Protein AF-A0A1H9WMG4-F1 (afdb_monomer_lite)

Structure (mmCIF, N/CA/C/O backbone):
data_AF-A0A1H9WMG4-F1
#
_entry.id   AF-A0A1H9WMG4-F1
#
loop_
_atom_site.group_PDB
_atom_site.id
_atom_site.type_symbol
_atom_site.label_atom_id
_atom_site.label_alt_id
_atom_site.label_comp_id
_atom_site.label_asym_id
_atom_site.label_entity_id
_atom_site.label_seq_id
_atom_site.pdbx_PDB_ins_code
_atom_site.Cartn_x
_atom_site.Cartn_y
_atom_site.Cartn_z
_atom_site.occupancy
_atom_site.B_iso_or_equiv
_atom_site.auth_seq_id
_atom_site.auth_comp_id
_atom_site.auth_asym_id
_atom_site.auth_atom_id
_atom_site.pdbx_PDB_model_num
ATOM 1 N N . MET A 1 1 ? 0.863 -13.128 7.212 1.00 59.44 1 MET A N 1
ATOM 2 C CA . MET A 1 1 ? 1.499 -12.016 6.476 1.00 59.44 1 MET A CA 1
ATOM 3 C C . MET A 1 1 ? 0.631 -10.792 6.693 1.00 59.44 1 MET A C 1
ATOM 5 O O . MET A 1 1 ? -0.584 -10.940 6.672 1.00 59.44 1 MET A O 1
ATOM 9 N N . ASP A 1 2 ? 1.227 -9.647 6.999 1.00 87.25 2 ASP A 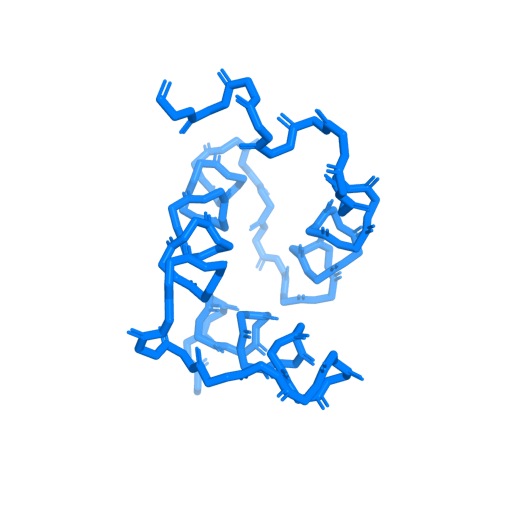N 1
ATOM 10 C CA . ASP A 1 2 ? 0.489 -8.417 7.288 1.00 87.25 2 ASP A CA 1
ATOM 11 C C . ASP A 1 2 ? -0.176 -7.843 6.015 1.00 87.25 2 ASP A C 1
ATOM 13 O O . ASP A 1 2 ? 0.349 -7.994 4.904 1.00 87.25 2 ASP A O 1
ATOM 17 N N . ILE A 1 3 ? -1.365 -7.254 6.172 1.00 88.94 3 ILE A N 1
ATOM 18 C CA . ILE A 1 3 ? -2.225 -6.798 5.066 1.00 88.94 3 ILE A CA 1
ATOM 19 C C . ILE A 1 3 ? -1.565 -5.639 4.303 1.00 88.94 3 ILE A C 1
ATOM 21 O O . ILE A 1 3 ? -1.529 -5.661 3.071 1.00 88.94 3 ILE A O 1
ATOM 25 N N . LEU A 1 4 ? -0.983 -4.677 5.029 1.00 90.50 4 LEU A N 1
ATOM 26 C CA . LEU A 1 4 ? -0.259 -3.541 4.450 1.00 90.50 4 LEU A CA 1
ATOM 27 C C . LEU A 1 4 ? 0.980 -4.033 3.714 1.00 90.50 4 LEU A C 1
ATOM 29 O O . LEU A 1 4 ? 1.219 -3.688 2.559 1.00 90.50 4 LEU A O 1
ATOM 33 N N . THR A 1 5 ? 1.734 -4.908 4.375 1.00 90.75 5 THR A N 1
ATOM 34 C CA . THR A 1 5 ? 2.974 -5.453 3.823 1.00 90.75 5 THR A CA 1
ATOM 35 C C . THR A 1 5 ? 2.711 -6.195 2.512 1.00 90.75 5 THR A C 1
ATOM 37 O O . THR A 1 5 ? 3.433 -5.992 1.543 1.00 90.75 5 THR A O 1
ATOM 40 N N . SER A 1 6 ? 1.645 -6.999 2.437 1.00 91.50 6 SER A N 1
ATOM 41 C CA . SER A 1 6 ? 1.284 -7.729 1.213 1.00 91.50 6 SER A CA 1
ATOM 42 C C . SER A 1 6 ? 0.934 -6.794 0.052 1.00 91.50 6 SER A C 1
ATOM 44 O O . SER A 1 6 ? 1.433 -6.989 -1.055 1.00 91.50 6 SER A O 1
ATOM 46 N N . ALA A 1 7 ? 0.124 -5.760 0.301 1.00 92.50 7 ALA A N 1
ATOM 47 C CA . ALA A 1 7 ? -0.296 -4.808 -0.727 1.00 92.50 7 ALA A CA 1
ATOM 48 C C . ALA A 1 7 ? 0.876 -3.962 -1.251 1.00 92.50 7 ALA A C 1
ATOM 50 O O . ALA A 1 7 ? 1.060 -3.827 -2.461 1.00 92.50 7 ALA A O 1
ATOM 51 N N . VAL A 1 8 ? 1.711 -3.444 -0.345 1.00 90.56 8 VAL A N 1
ATOM 52 C CA . VAL A 1 8 ? 2.867 -2.610 -0.704 1.00 90.56 8 VAL A CA 1
ATOM 53 C C . VAL A 1 8 ? 3.923 -3.431 -1.447 1.00 90.56 8 VAL A C 1
ATOM 55 O O . VAL A 1 8 ? 4.477 -2.956 -2.440 1.00 90.56 8 VAL A O 1
ATOM 58 N N . PHE A 1 9 ? 4.183 -4.676 -1.025 1.00 90.44 9 PHE A N 1
ATOM 59 C CA . PHE A 1 9 ? 5.096 -5.561 -1.753 1.00 90.44 9 PHE A CA 1
ATOM 60 C C . PHE A 1 9 ? 4.579 -5.906 -3.149 1.00 90.44 9 PHE A C 1
ATOM 62 O O . PHE A 1 9 ? 5.367 -5.870 -4.091 1.00 90.44 9 PHE A O 1
ATOM 69 N N . ALA A 1 10 ? 3.285 -6.205 -3.298 1.00 91.19 10 ALA A N 1
ATOM 70 C CA . ALA A 1 10 ? 2.688 -6.475 -4.604 1.00 91.19 10 ALA A CA 1
ATOM 71 C C . ALA A 1 10 ? 2.822 -5.264 -5.543 1.00 91.19 10 ALA A C 1
ATOM 73 O O . ALA A 1 10 ? 3.276 -5.413 -6.677 1.00 91.19 10 ALA A O 1
ATOM 74 N N . TRP A 1 11 ? 2.537 -4.057 -5.045 1.00 89.75 11 TRP A N 1
ATOM 75 C CA . TRP A 1 11 ? 2.681 -2.811 -5.805 1.00 89.75 11 TRP A CA 1
ATOM 76 C C . TRP A 1 11 ? 4.136 -2.535 -6.212 1.00 89.75 11 TRP A C 1
ATOM 78 O O . TRP A 1 11 ? 4.426 -2.198 -7.363 1.00 89.75 11 TRP A O 1
ATOM 88 N N . CYS A 1 12 ? 5.081 -2.743 -5.290 1.00 90.00 12 CYS A N 1
ATOM 89 C CA . CYS A 1 12 ? 6.510 -2.602 -5.571 1.00 90.00 12 CYS A CA 1
ATOM 90 C C . CYS A 1 12 ? 6.994 -3.626 -6.609 1.00 90.00 12 CYS A C 1
ATOM 92 O O . CYS A 1 12 ? 7.745 -3.273 -7.521 1.00 90.00 12 CYS A O 1
ATOM 94 N N . ALA A 1 13 ? 6.558 -4.883 -6.490 1.00 90.69 13 ALA A N 1
ATOM 95 C CA . ALA A 1 13 ? 6.932 -5.964 -7.396 1.00 90.69 13 ALA A CA 1
ATOM 96 C C . ALA A 1 13 ? 6.416 -5.722 -8.821 1.00 90.69 13 ALA A C 1
ATOM 98 O O . ALA A 1 13 ? 7.177 -5.882 -9.776 1.00 90.69 13 ALA A O 1
ATOM 99 N N . GLU A 1 14 ? 5.167 -5.273 -8.961 1.00 89.50 14 GLU A N 1
ATOM 100 C CA . GLU A 1 14 ? 4.560 -4.938 -10.252 1.00 89.50 14 GLU A CA 1
ATOM 101 C C . GLU A 1 14 ? 5.334 -3.830 -10.980 1.00 89.50 14 GLU A C 1
ATOM 103 O O . GLU A 1 14 ? 5.622 -3.936 -12.172 1.00 89.50 14 GLU A O 1
ATOM 108 N N . ARG A 1 15 ? 5.753 -2.791 -10.248 1.00 85.25 15 ARG A N 1
ATOM 109 C CA . ARG A 1 15 ? 6.456 -1.627 -10.813 1.00 85.25 15 ARG A CA 1
ATOM 110 C C . ARG A 1 15 ? 7.973 -1.778 -10.876 1.00 85.25 15 ARG A C 1
ATOM 112 O O . ARG A 1 15 ? 8.652 -0.871 -11.352 1.00 85.25 15 ARG A O 1
ATOM 119 N N . ARG A 1 16 ? 8.518 -2.906 -10.401 1.00 87.44 16 ARG A N 1
ATOM 120 C CA . ARG A 1 16 ? 9.966 -3.133 -10.214 1.00 87.44 16 ARG A CA 1
ATOM 121 C C . ARG A 1 16 ? 10.636 -2.018 -9.401 1.00 87.44 16 ARG A C 1
ATOM 123 O O . ARG A 1 16 ? 11.780 -1.642 -9.653 1.00 87.44 16 ARG A O 1
ATOM 130 N N . ILE A 1 17 ? 9.910 -1.492 -8.420 1.00 85.62 17 ILE A N 1
ATOM 131 C CA . ILE A 1 17 ? 10.366 -0.438 -7.518 1.00 85.62 17 ILE A CA 1
ATOM 132 C C . ILE A 1 17 ? 10.858 -1.088 -6.225 1.00 85.62 17 ILE A C 1
ATOM 134 O O . ILE A 1 17 ? 10.227 -1.990 -5.680 1.00 85.62 17 ILE A O 1
ATOM 138 N N . GLY A 1 18 ? 11.997 -0.630 -5.707 1.00 84.50 18 GLY A N 1
ATOM 139 C CA . GLY A 1 18 ? 12.462 -1.065 -4.393 1.00 84.50 18 GLY A CA 1
ATOM 140 C C . GLY A 1 18 ? 11.633 -0.424 -3.280 1.00 84.50 18 GLY A C 1
ATOM 141 O O . GLY A 1 18 ? 11.421 0.787 -3.296 1.00 84.50 18 GLY A O 1
ATOM 142 N N . LEU A 1 19 ? 11.254 -1.195 -2.257 1.00 81.75 19 LEU A N 1
ATOM 143 C CA . LEU A 1 19 ? 10.536 -0.682 -1.078 1.00 81.75 19 LEU A CA 1
ATOM 144 C C . LEU A 1 19 ? 11.257 0.506 -0.408 1.00 81.75 19 LEU A C 1
ATOM 146 O O . LEU A 1 19 ? 10.628 1.408 0.126 1.00 81.75 19 LEU A O 1
ATOM 150 N N . ARG A 1 20 ? 12.594 0.525 -0.476 1.00 84.56 20 ARG A N 1
ATOM 151 C CA . ARG A 1 20 ? 13.455 1.578 0.094 1.00 84.56 20 ARG A CA 1
ATOM 152 C C . ARG A 1 20 ? 13.552 2.849 -0.759 1.00 84.56 20 ARG A C 1
ATOM 154 O O . ARG A 1 20 ? 14.302 3.753 -0.407 1.00 84.56 20 ARG A O 1
ATOM 161 N N . THR A 1 21 ? 12.873 2.905 -1.899 1.00 87.31 21 THR A N 1
ATOM 162 C CA . THR A 1 21 ? 12.824 4.110 -2.737 1.00 87.31 21 THR A CA 1
ATOM 163 C C . THR A 1 21 ? 11.752 5.068 -2.225 1.00 87.31 21 THR A C 1
ATOM 165 O O . THR A 1 21 ? 10.824 4.651 -1.536 1.00 87.31 21 THR A O 1
ATOM 168 N N . GLN A 1 22 ? 11.828 6.342 -2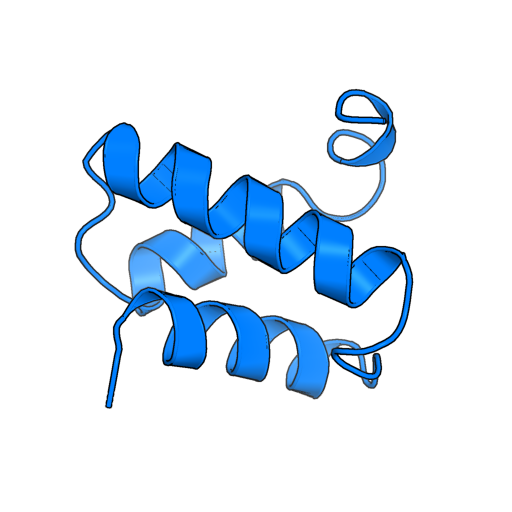.613 1.00 85.62 22 GLN A N 1
ATOM 169 C CA . GLN A 1 22 ? 10.801 7.331 -2.270 1.00 85.62 22 GLN A CA 1
ATOM 170 C C . GLN A 1 22 ? 9.395 6.890 -2.710 1.00 85.62 22 GLN A C 1
ATOM 172 O O . GLN A 1 22 ? 8.437 7.066 -1.966 1.00 85.62 22 GLN A O 1
ATOM 177 N N . ALA A 1 23 ? 9.279 6.248 -3.875 1.00 85.50 23 ALA A N 1
ATOM 178 C CA . ALA A 1 23 ? 8.017 5.697 -4.358 1.00 85.50 23 ALA A CA 1
ATOM 179 C C . ALA A 1 23 ? 7.504 4.541 -3.479 1.00 85.50 23 ALA A C 1
ATOM 181 O O . ALA A 1 23 ? 6.318 4.486 -3.175 1.00 85.50 23 ALA A O 1
ATOM 182 N N . GLY A 1 24 ? 8.392 3.649 -3.024 1.00 88.06 24 GLY A N 1
ATOM 183 C CA . GLY A 1 24 ? 8.032 2.568 -2.101 1.00 88.06 24 GLY A CA 1
ATOM 184 C C . GLY A 1 24 ? 7.586 3.078 -0.726 1.00 88.06 24 GLY A C 1
ATOM 185 O O . GLY A 1 24 ? 6.603 2.586 -0.179 1.00 88.06 24 GLY A O 1
ATOM 186 N N . VAL A 1 25 ? 8.260 4.105 -0.198 1.00 88.25 25 VAL A N 1
ATOM 187 C CA . VAL A 1 25 ? 7.882 4.755 1.068 1.00 88.25 25 VAL A CA 1
ATOM 188 C C . VAL A 1 25 ? 6.548 5.494 0.933 1.00 88.25 25 VAL A C 1
ATOM 190 O O . VAL A 1 25 ? 5.694 5.351 1.801 1.00 88.25 25 VAL A O 1
ATOM 193 N N . SER A 1 26 ? 6.329 6.219 -0.169 1.00 88.50 26 SER A N 1
ATOM 194 C CA . SER A 1 26 ? 5.054 6.893 -0.448 1.00 88.50 26 SER A CA 1
ATOM 195 C C . SER A 1 26 ? 3.899 5.889 -0.545 1.00 88.50 26 SER A C 1
ATOM 197 O O . SER A 1 26 ? 2.890 6.057 0.134 1.00 88.50 26 SER A O 1
ATOM 199 N N . ALA A 1 27 ? 4.086 4.778 -1.266 1.00 88.56 27 ALA A N 1
ATOM 200 C CA . ALA A 1 27 ? 3.097 3.704 -1.331 1.00 88.56 27 ALA A CA 1
ATOM 201 C C . ALA A 1 27 ? 2.809 3.079 0.045 1.00 88.56 27 ALA A C 1
ATOM 203 O O . ALA A 1 27 ? 1.658 2.769 0.344 1.00 88.56 27 ALA A O 1
ATOM 204 N N . ALA A 1 28 ? 3.823 2.920 0.902 1.00 90.44 28 ALA A N 1
ATOM 205 C CA . ALA A 1 28 ? 3.629 2.432 2.266 1.00 90.44 28 ALA A CA 1
ATOM 206 C C . ALA A 1 28 ? 2.795 3.403 3.116 1.00 90.44 28 ALA A C 1
ATOM 208 O O . ALA A 1 28 ? 1.854 2.967 3.777 1.00 90.44 28 ALA A O 1
ATOM 209 N N . SER A 1 29 ? 3.089 4.705 3.060 1.00 90.38 29 SER A N 1
ATOM 210 C CA . SER A 1 29 ? 2.304 5.734 3.753 1.00 90.38 29 SER A CA 1
ATOM 211 C C . SER A 1 29 ? 0.852 5.761 3.275 1.00 90.38 29 SER A C 1
ATOM 213 O O . SER A 1 29 ? -0.064 5.680 4.089 1.00 90.38 29 SER A O 1
ATOM 21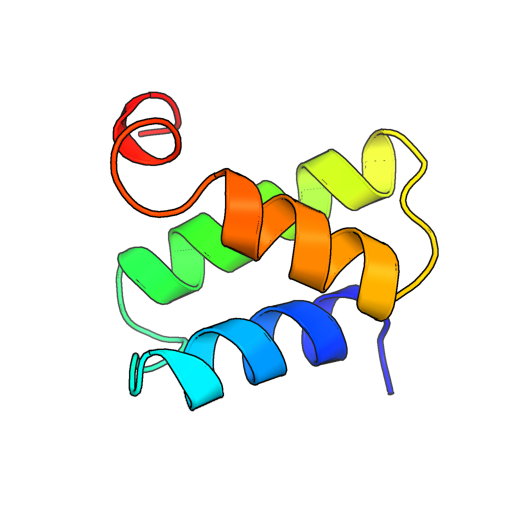5 N N . THR A 1 30 ? 0.625 5.760 1.959 1.00 90.06 30 THR A N 1
ATOM 216 C CA . THR A 1 30 ? -0.727 5.714 1.386 1.00 90.06 30 THR A CA 1
ATOM 217 C C . THR A 1 30 ? -1.476 4.440 1.786 1.00 90.06 30 THR A C 1
ATOM 219 O O . THR A 1 30 ? -2.671 4.486 2.072 1.00 90.06 30 THR A O 1
ATOM 222 N N . ALA A 1 31 ? -0.793 3.292 1.851 1.00 90.94 31 ALA A N 1
ATOM 223 C CA . ALA A 1 31 ? -1.403 2.045 2.302 1.00 90.94 31 ALA A CA 1
ATOM 224 C C . ALA A 1 31 ? -1.891 2.138 3.757 1.00 90.94 31 ALA A C 1
ATOM 226 O O . ALA A 1 31 ? -2.973 1.638 4.065 1.00 90.94 31 ALA A O 1
ATOM 227 N N . ILE A 1 32 ? -1.125 2.793 4.638 1.00 91.25 32 ILE A N 1
ATOM 228 C CA . ILE A 1 32 ? -1.514 3.021 6.038 1.00 91.25 32 ILE A CA 1
ATOM 229 C C . ILE A 1 32 ? -2.784 3.872 6.099 1.00 91.25 32 ILE A C 1
ATOM 231 O O . ILE A 1 32 ? -3.755 3.464 6.733 1.00 91.25 32 ILE A O 1
ATOM 235 N N . GLU A 1 33 ? -2.831 4.991 5.376 1.00 91.50 33 GLU A N 1
ATOM 236 C CA . GLU A 1 33 ? -4.015 5.858 5.350 1.00 91.50 33 GLU A CA 1
ATOM 237 C C . GLU A 1 33 ? -5.262 5.137 4.829 1.00 91.50 33 GLU A C 1
ATOM 239 O O . GLU A 1 33 ? -6.361 5.284 5.365 1.00 91.50 33 GLU A O 1
ATOM 244 N N . LEU A 1 34 ? -5.110 4.329 3.780 1.00 90.25 34 LEU A N 1
ATOM 245 C CA . LEU A 1 34 ? -6.200 3.520 3.246 1.00 90.25 34 LEU A CA 1
ATOM 246 C C . LEU A 1 34 ? -6.673 2.486 4.275 1.00 90.25 34 LEU A C 1
ATOM 248 O O . LEU A 1 34 ? -7.875 2.290 4.455 1.00 90.25 34 LEU A O 1
ATOM 252 N N . PHE A 1 35 ? -5.757 1.853 5.001 1.00 90.44 35 PHE A N 1
ATOM 253 C CA . PHE A 1 35 ? -6.121 0.912 6.053 1.00 90.44 35 PHE A CA 1
ATOM 254 C C . PHE A 1 35 ? -6.908 1.594 7.180 1.00 90.44 35 PHE A C 1
ATOM 256 O O . PHE A 1 35 ? -7.941 1.071 7.607 1.00 90.44 35 PHE A O 1
ATOM 263 N N . GLU A 1 36 ? -6.501 2.800 7.587 1.00 90.06 36 GLU A N 1
ATOM 264 C CA . GLU A 1 36 ? -7.242 3.623 8.552 1.00 90.06 36 GLU A CA 1
ATOM 265 C C . GLU A 1 36 ? -8.620 4.056 8.026 1.00 90.06 36 GLU A C 1
ATOM 267 O O . GLU A 1 36 ? -9.590 4.096 8.784 1.00 90.06 36 GLU A O 1
ATOM 272 N N . ARG A 1 37 ? -8.757 4.278 6.712 1.00 89.56 37 ARG A N 1
ATOM 273 C CA . ARG A 1 37 ? -10.047 4.536 6.043 1.00 89.56 37 ARG A CA 1
ATOM 274 C C . ARG A 1 37 ? -10.955 3.305 5.941 1.00 89.56 37 ARG A C 1
ATOM 276 O O . ARG A 1 37 ? -12.09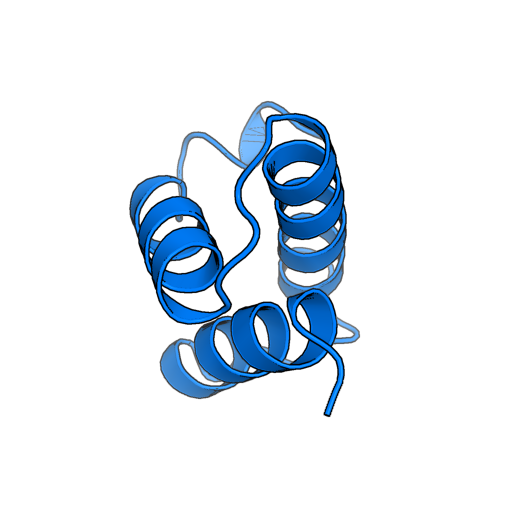0 3.429 5.484 1.00 89.56 37 ARG A O 1
ATOM 283 N N . GLY A 1 38 ? -10.494 2.129 6.369 1.00 90.19 38 GLY A N 1
ATOM 284 C CA . GLY A 1 38 ? -11.294 0.904 6.437 1.00 90.19 38 GLY A CA 1
ATOM 285 C C . GLY A 1 38 ? -10.972 -0.142 5.370 1.00 90.19 38 GLY A C 1
ATOM 286 O O . GLY A 1 38 ? -11.665 -1.160 5.298 1.00 90.19 38 GLY A O 1
ATOM 287 N N . TYR A 1 39 ? -9.918 0.049 4.572 1.00 89.56 39 TYR A N 1
ATOM 288 C CA . TYR A 1 39 ? -9.460 -0.956 3.613 1.00 89.56 39 TYR A CA 1
ATOM 289 C C . TYR A 1 39 ? -8.739 -2.090 4.351 1.00 89.56 39 TYR A C 1
ATOM 291 O O . TYR A 1 39 ? -7.543 -2.037 4.616 1.00 89.56 39 TYR A O 1
ATOM 299 N N . ARG A 1 40 ? -9.487 -3.138 4.707 1.00 87.94 40 ARG A N 1
ATOM 300 C CA . ARG A 1 40 ? -8.990 -4.261 5.525 1.00 87.94 40 ARG A CA 1
ATOM 301 C C . ARG A 1 40 ? -8.539 -5.480 4.726 1.0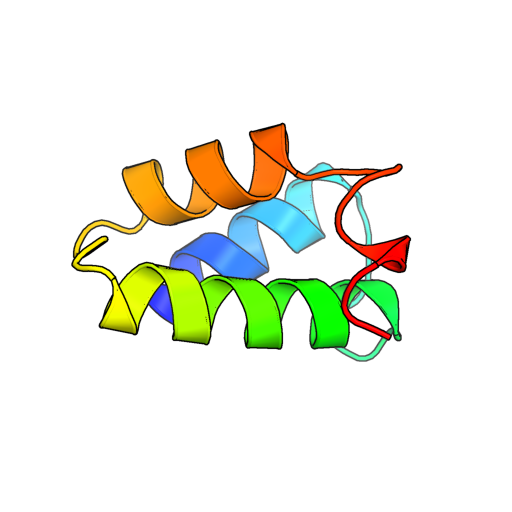0 87.94 40 ARG A C 1
ATOM 303 O O . ARG A 1 40 ? -8.279 -6.524 5.316 1.00 87.94 40 ARG A O 1
ATOM 310 N N . THR A 1 41 ? -8.465 -5.386 3.402 1.00 90.38 41 THR A N 1
ATOM 311 C CA . THR A 1 41 ? -8.020 -6.497 2.557 1.00 90.38 41 THR A CA 1
ATOM 312 C C . THR A 1 41 ? -6.817 -6.086 1.714 1.00 90.38 41 THR A C 1
ATOM 314 O O . THR A 1 41 ? -6.751 -4.946 1.247 1.00 90.38 41 THR A O 1
ATOM 317 N N . PRO A 1 42 ? -5.854 -7.002 1.507 1.00 87.69 42 PRO A N 1
ATOM 318 C CA . PRO A 1 42 ? -4.646 -6.700 0.744 1.00 87.69 42 PRO A CA 1
ATOM 319 C C . PRO A 1 42 ? -4.964 -6.387 -0.721 1.00 87.69 42 PRO A C 1
ATOM 321 O O . PRO A 1 42 ? -4.326 -5.519 -1.300 1.00 87.69 42 PRO A O 1
ATOM 324 N N . ASP A 1 43 ? -5.985 -7.031 -1.290 1.00 89.94 43 ASP A N 1
ATOM 325 C CA . ASP A 1 43 ? -6.444 -6.779 -2.658 1.00 89.94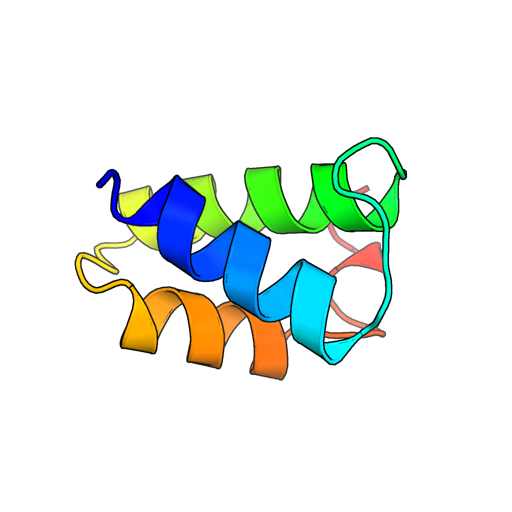 43 ASP A CA 1
ATOM 326 C C . ASP A 1 43 ? -7.049 -5.375 -2.817 1.00 89.94 43 ASP A C 1
ATOM 328 O O . ASP A 1 43 ? -6.671 -4.639 -3.723 1.00 89.94 43 ASP A O 1
ATOM 332 N N . ALA A 1 44 ? -7.900 -4.942 -1.877 1.00 89.44 44 ALA A N 1
ATOM 333 C CA . ALA A 1 44 ? -8.493 -3.607 -1.932 1.00 89.44 44 ALA A CA 1
ATOM 334 C C . ALA A 1 44 ? -7.439 -2.507 -1.743 1.00 89.44 44 ALA A C 1
ATOM 336 O O . ALA A 1 44 ? -7.492 -1.483 -2.421 1.00 89.44 44 ALA A O 1
ATOM 337 N N . LEU A 1 45 ? -6.463 -2.728 -0.856 1.00 90.75 45 LEU A N 1
ATOM 338 C CA . LEU A 1 45 ? -5.318 -1.830 -0.693 1.00 90.75 45 LEU A CA 1
ATOM 339 C C . LEU A 1 45 ? -4.460 -1.774 -1.951 1.00 90.75 45 LEU A C 1
ATOM 341 O O . LEU A 1 45 ? -4.114 -0.688 -2.400 1.00 90.75 45 LEU A O 1
ATOM 345 N N . PHE A 1 46 ? -4.138 -2.927 -2.534 1.00 90.06 46 PHE A N 1
ATOM 346 C CA . PHE A 1 46 ? -3.368 -3.002 -3.769 1.00 90.06 46 PHE A CA 1
ATOM 347 C C . PHE A 1 46 ? -4.086 -2.289 -4.921 1.00 90.06 46 PHE A C 1
ATOM 349 O O . PHE A 1 46 ? -3.477 -1.471 -5.605 1.00 90.06 46 PHE A O 1
ATOM 356 N N . HIS A 1 47 ? -5.389 -2.522 -5.089 1.00 89.38 47 HIS A N 1
ATOM 357 C CA . HIS A 1 47 ? -6.195 -1.872 -6.119 1.00 89.38 47 HIS A CA 1
ATOM 358 C C . HIS A 1 47 ? -6.263 -0.352 -5.921 1.00 89.38 47 HIS A C 1
ATOM 360 O O . HIS A 1 47 ? -6.097 0.407 -6.875 1.00 89.38 47 HIS A O 1
ATOM 366 N N . ALA A 1 48 ? -6.446 0.104 -4.680 1.00 89.88 48 ALA A N 1
ATOM 367 C CA . ALA A 1 48 ? -6.445 1.524 -4.348 1.00 89.88 48 ALA A CA 1
ATOM 368 C C . ALA A 1 48 ? -5.072 2.174 -4.601 1.00 89.88 48 ALA A C 1
ATOM 370 O O . ALA A 1 48 ? -4.998 3.224 -5.234 1.00 89.88 48 ALA A O 1
ATOM 371 N N . LEU A 1 49 ? -3.974 1.525 -4.200 1.00 88.12 49 LEU A N 1
ATOM 372 C CA . LEU A 1 49 ? -2.607 1.973 -4.501 1.00 88.12 49 LEU A CA 1
ATOM 373 C C . LEU A 1 49 ? -2.342 2.033 -6.010 1.00 88.12 49 LEU A C 1
ATOM 375 O O . LEU A 1 49 ? -1.726 2.979 -6.504 1.00 88.12 49 LEU A O 1
ATOM 379 N N . HIS A 1 50 ? -2.816 1.036 -6.756 1.00 86.00 50 HIS A N 1
ATOM 380 C CA . HIS A 1 50 ? -2.696 0.996 -8.207 1.00 86.00 50 HIS A CA 1
ATOM 381 C C . HIS A 1 50 ? -3.470 2.148 -8.869 1.00 86.00 50 HIS A C 1
ATOM 383 O O . HIS A 1 50 ? -2.938 2.802 -9.765 1.00 86.00 50 HIS A O 1
ATOM 389 N N . GLY A 1 51 ? -4.675 2.460 -8.380 1.00 82.38 51 GLY A N 1
ATOM 390 C CA . GLY A 1 51 ? -5.481 3.592 -8.850 1.00 82.38 51 GLY A CA 1
ATOM 391 C C . GLY A 1 51 ? -4.823 4.960 -8.631 1.00 82.38 51 GLY A C 1
ATOM 392 O O . GLY A 1 51 ? -4.913 5.824 -9.494 1.00 82.38 51 GLY A O 1
ATOM 393 N N . LEU A 1 52 ? -4.084 5.129 -7.531 1.00 76.44 52 LEU A N 1
ATOM 394 C CA . LEU A 1 52 ? -3.422 6.390 -7.151 1.00 76.44 52 LEU A CA 1
ATOM 395 C C . LEU A 1 52 ? -2.092 6.644 -7.885 1.00 76.44 52 LEU A C 1
ATOM 397 O O . LEU A 1 52 ? -1.408 7.651 -7.669 1.00 76.44 52 LEU A O 1
ATOM 401 N N . SER A 1 53 ? -1.669 5.707 -8.729 1.00 65.81 53 SER A N 1
ATOM 402 C CA . SER A 1 53 ? -0.291 5.632 -9.180 1.00 65.81 53 SER A CA 1
ATOM 403 C C . SER A 1 53 ? 0.073 6.633 -10.284 1.00 65.81 53 SER A C 1
ATOM 405 O O . SER A 1 53 ? -0.100 6.365 -11.472 1.00 65.81 53 SER A O 1
ATOM 407 N N . GLY A 1 54 ? 0.717 7.731 -9.887 1.00 56.09 54 GLY A N 1
ATOM 408 C CA . GLY A 1 54 ? 1.560 8.561 -10.757 1.00 56.09 54 GLY A CA 1
ATOM 409 C C . GLY A 1 54 ? 1.360 10.059 -10.567 1.00 56.09 54 GLY A C 1
ATOM 410 O O . GLY A 1 54 ? 2.340 10.788 -10.451 1.00 56.09 54 GLY A O 1
ATOM 411 N N . THR A 1 55 ? 0.109 10.504 -10.472 1.00 56.28 55 THR A N 1
ATOM 412 C CA . THR A 1 55 ? -0.230 11.936 -10.389 1.00 56.28 55 THR A CA 1
ATOM 413 C C . THR A 1 55 ? -0.791 12.321 -9.019 1.00 56.28 55 THR A C 1
ATOM 415 O O . THR A 1 55 ? -0.535 13.423 -8.548 1.00 56.28 55 THR A O 1
ATOM 418 N N . GLU A 1 56 ? -1.498 11.412 -8.340 1.00 57.12 56 GLU A N 1
ATOM 419 C CA . GLU A 1 56 ? -2.150 11.705 -7.052 1.00 57.12 56 GLU A CA 1
ATOM 420 C C . GLU A 1 56 ? -1.223 11.503 -5.846 1.00 57.12 56 GLU A C 1
ATOM 422 O O . GLU A 1 56 ? -1.265 12.281 -4.897 1.00 57.12 56 GLU A O 1
ATOM 427 N N . MET A 1 57 ? -0.302 10.536 -5.905 1.00 59.16 57 MET A N 1
ATOM 428 C CA . MET A 1 57 ? 0.713 10.345 -4.854 1.00 59.16 57 MET A CA 1
ATOM 429 C C . MET A 1 57 ? 1.695 11.524 -4.735 1.00 59.16 57 MET A C 1
ATOM 431 O O . MET A 1 57 ? 2.303 11.711 -3.686 1.00 59.16 57 MET A O 1
ATOM 435 N N . ALA A 1 58 ? 1.830 12.348 -5.780 1.00 55.03 58 ALA A N 1
ATOM 436 C CA . ALA A 1 58 ? 2.625 13.576 -5.736 1.00 55.03 58 ALA A CA 1
ATOM 437 C C . ALA A 1 58 ? 1.972 14.689 -4.890 1.00 55.03 58 ALA A C 1
ATOM 439 O O . ALA A 1 58 ? 2.653 15.639 -4.517 1.00 55.03 58 ALA A O 1
ATOM 440 N N . HIS A 1 59 ? 0.675 14.577 -4.575 1.00 53.59 59 HIS A N 1
ATOM 441 C CA . HIS A 1 59 ? -0.029 15.504 -3.683 1.00 53.59 59 HIS A CA 1
ATOM 442 C C . HIS A 1 59 ? 0.090 15.138 -2.196 1.00 53.59 59 HIS A C 1
ATOM 444 O O . HIS A 1 59 ? -0.316 15.919 -1.342 1.00 53.59 59 HIS A O 1
ATOM 450 N N . TYR A 1 60 ? 0.680 13.980 -1.900 1.00 48.97 60 TYR A N 1
ATOM 451 C CA . TYR A 1 60 ? 0.941 13.465 -0.556 1.00 48.97 60 TYR A CA 1
ATOM 452 C C . TYR A 1 60 ? 2.431 13.568 -0.168 1.00 48.97 60 TYR A C 1
ATOM 454 O O . TYR A 1 60 ? 2.949 12.731 0.575 1.00 48.97 60 TYR A O 1
ATOM 462 N N . GLY A 1 61 ? 3.133 14.566 -0.721 1.00 46.78 61 GLY A N 1
ATOM 463 C CA . GLY A 1 61 ? 4.540 14.881 -0.450 1.00 46.78 61 GLY A CA 1
ATOM 464 C C . GLY A 1 61 ? 4.711 16.197 0.290 1.00 46.78 61 GLY A C 1
ATOM 465 O O . GLY A 1 61 ? 4.001 17.161 -0.073 1.00 46.78 61 GLY A O 1
#

Radius of gyration: 10.24 Å; chains: 1; bounding box: 25×28×19 Å

pLDDT: mean 83.21, std 12.58, range [46.78, 92.5]

Secondary structure (DSSP, 8-state):
--HHHHHHHHHHHHHT--TTSHHHHHHHHHHHHHHHTT--SHHHHHHHHHHTTTTTGGGG-

Foldseek 3Di:
DALLVLLLVVLCVVVVHDCPDPLNVLLSVQLVVVVVVPPRHSVSSNVVSVVCPDPNSVVVD

Sequence (61 aa):
MDILTSAVFAWCAERRIGLRTQAGVSAASTAIELFERGYRTPDALFHALHGLSGTEMAHYG